Protein AF-A0AAU6RHX1-F1 (afdb_monomer_lite)

Structure (mmCIF, N/CA/C/O backbone):
data_AF-A0AAU6RHX1-F1
#
_entry.id   AF-A0AAU6RHX1-F1
#
loop_
_atom_site.group_PDB
_atom_site.id
_atom_site.type_symbol
_atom_site.label_atom_id
_atom_site.label_alt_id
_atom_site.label_comp_id
_atom_site.label_asym_id
_atom_site.label_entity_id
_atom_site.label_seq_id
_atom_site.pdbx_PDB_ins_code
_atom_site.Cartn_x
_atom_site.Cartn_y
_atom_site.Cartn_z
_atom_site.occupancy
_atom_site.B_iso_or_equiv
_atom_site.auth_seq_id
_atom_site.auth_comp_id
_atom_site.auth_asym_id
_atom_site.auth_atom_id
_atom_site.pdbx_PDB_model_num
ATOM 1 N N . MET A 1 1 ? 17.439 -9.294 -2.814 1.00 45.25 1 MET A N 1
ATOM 2 C CA . MET A 1 1 ? 16.552 -8.262 -3.387 1.00 45.25 1 MET A CA 1
ATOM 3 C C . M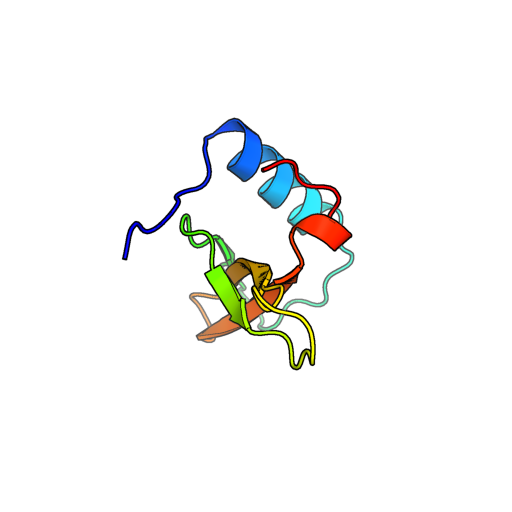ET A 1 1 ? 16.624 -7.079 -2.453 1.00 45.25 1 MET A C 1
ATOM 5 O O . MET A 1 1 ? 16.287 -7.247 -1.290 1.00 45.25 1 MET A O 1
ATOM 9 N N . GLU A 1 2 ? 17.158 -5.949 -2.904 1.00 53.66 2 GLU A N 1
ATOM 10 C CA . GLU A 1 2 ? 17.096 -4.715 -2.119 1.00 53.66 2 GLU A CA 1
ATOM 11 C C . GLU A 1 2 ? 15.629 -4.285 -2.054 1.00 53.66 2 GLU A C 1
ATOM 13 O O . GLU A 1 2 ? 15.013 -3.972 -3.072 1.00 53.66 2 GLU A O 1
ATOM 18 N N . THR A 1 3 ? 15.030 -4.364 -0.870 1.00 62.72 3 THR A N 1
ATOM 19 C CA . THR A 1 3 ? 13.714 -3.785 -0.606 1.00 62.72 3 THR A CA 1
ATOM 20 C C . THR A 1 3 ? 13.895 -2.282 -0.479 1.00 62.72 3 THR A C 1
ATOM 22 O O . THR A 1 3 ? 14.419 -1.805 0.529 1.00 62.72 3 THR A O 1
ATOM 25 N N . PHE A 1 4 ? 13.499 -1.541 -1.511 1.00 84.62 4 PHE A N 1
ATOM 26 C CA . PHE A 1 4 ? 13.417 -0.088 -1.433 1.00 84.62 4 PHE A CA 1
ATOM 27 C C . PHE A 1 4 ? 12.341 0.281 -0.412 1.00 84.62 4 PHE A C 1
ATOM 29 O O . PHE A 1 4 ? 11.223 -0.226 -0.481 1.00 84.62 4 PHE A O 1
ATOM 36 N N . LYS A 1 5 ? 12.691 1.136 0.548 1.00 90.81 5 LYS A N 1
ATOM 37 C CA . LYS A 1 5 ? 11.751 1.692 1.522 1.00 90.81 5 LYS A CA 1
ATOM 38 C C . LYS A 1 5 ? 11.462 3.142 1.181 1.00 90.81 5 LYS A C 1
ATOM 40 O O . LYS A 1 5 ? 12.380 3.866 0.791 1.00 90.81 5 LYS A O 1
ATOM 45 N N . PHE A 1 6 ? 10.218 3.560 1.366 1.00 91.50 6 PHE A N 1
ATOM 46 C CA . PHE A 1 6 ? 9.846 4.960 1.231 1.00 91.50 6 PHE A CA 1
ATOM 47 C C . PHE A 1 6 ? 10.550 5.799 2.298 1.00 91.50 6 PHE A C 1
ATOM 49 O O . PHE A 1 6 ? 10.653 5.420 3.467 1.00 91.50 6 PHE A O 1
ATOM 56 N N . ASN A 1 7 ? 11.047 6.961 1.891 1.00 92.19 7 ASN A N 1
ATOM 57 C CA . ASN A 1 7 ? 11.541 7.958 2.825 1.00 92.19 7 ASN A CA 1
ATOM 58 C C . ASN A 1 7 ? 10.367 8.707 3.488 1.00 92.19 7 ASN A C 1
ATOM 60 O O . ASN A 1 7 ? 9.210 8.582 3.093 1.00 92.19 7 ASN A O 1
ATOM 64 N N . LYS A 1 8 ? 10.664 9.519 4.508 1.00 91.88 8 LYS A N 1
ATOM 65 C CA . LYS A 1 8 ? 9.630 10.241 5.270 1.00 91.88 8 LYS A CA 1
ATOM 66 C C . LYS A 1 8 ? 8.783 11.182 4.410 1.00 91.88 8 LYS A C 1
ATOM 68 O O . LYS A 1 8 ? 7.586 11.280 4.646 1.00 91.88 8 LYS A O 1
ATOM 73 N N . THR A 1 9 ? 9.390 11.857 3.435 1.00 92.88 9 THR A N 1
ATOM 74 C CA . THR A 1 9 ? 8.675 12.759 2.522 1.00 92.88 9 THR A CA 1
ATOM 75 C C . THR A 1 9 ? 7.690 11.974 1.662 1.00 92.88 9 THR A C 1
ATOM 77 O O . THR A 1 9 ? 6.526 12.343 1.572 1.00 92.88 9 THR A O 1
ATOM 80 N N . GLN A 1 10 ? 8.122 10.836 1.117 1.00 92.38 10 GLN A N 1
ATOM 81 C CA . GLN A 1 10 ? 7.262 9.947 0.334 1.00 92.38 10 GLN A CA 1
ATOM 82 C C . GLN A 1 10 ? 6.108 9.392 1.168 1.00 92.38 10 GLN A C 1
ATOM 84 O O . GLN A 1 10 ? 4.974 9.382 0.705 1.00 92.38 10 GLN A O 1
ATOM 89 N N . ILE A 1 11 ? 6.363 8.982 2.415 1.00 93.31 11 ILE A N 1
ATOM 90 C CA . ILE A 1 11 ? 5.304 8.526 3.328 1.00 93.31 11 ILE A CA 1
ATOM 91 C C . ILE A 1 11 ? 4.255 9.629 3.529 1.00 93.31 11 ILE A C 1
ATOM 93 O O . ILE A 1 11 ? 3.063 9.358 3.419 1.00 93.31 11 ILE A O 1
ATOM 97 N N . GLN A 1 12 ? 4.679 10.879 3.734 1.00 92.88 12 GLN A N 1
ATOM 98 C CA . GLN A 1 12 ? 3.762 12.016 3.880 1.00 92.88 12 GLN A CA 1
ATOM 99 C C . GLN A 1 12 ? 2.954 12.294 2.603 1.00 92.88 12 GLN A C 1
ATOM 101 O O . GLN A 1 12 ? 1.754 12.561 2.684 1.00 92.88 12 GLN A O 1
ATOM 106 N N . GLU A 1 13 ? 3.580 12.212 1.425 1.00 93.88 13 GLU A N 1
ATOM 107 C CA . GLU A 1 13 ? 2.893 12.341 0.131 1.00 93.88 13 GLU A CA 1
ATOM 108 C C . GLU A 1 13 ? 1.845 11.235 -0.060 1.00 93.88 13 GLU A C 1
ATOM 110 O O . GLU A 1 13 ? 0.710 11.514 -0.458 1.00 93.88 13 GLU A O 1
ATOM 115 N N . ILE A 1 14 ? 2.190 9.990 0.289 1.00 94.06 14 ILE A N 1
ATOM 116 C CA . ILE A 1 14 ? 1.284 8.838 0.227 1.00 9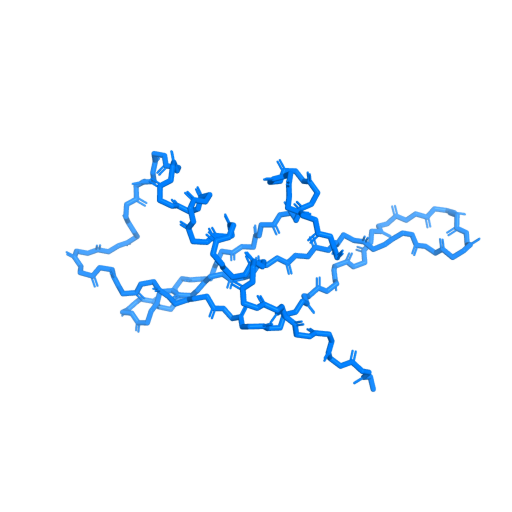4.06 14 ILE A CA 1
ATOM 117 C C . ILE A 1 14 ? 0.104 9.021 1.188 1.00 94.06 14 ILE A C 1
ATOM 119 O O . ILE A 1 14 ? -1.047 8.848 0.785 1.00 94.06 14 ILE A O 1
ATOM 123 N N . GLU A 1 15 ? 0.357 9.392 2.443 1.00 92.06 15 GLU A N 1
ATOM 124 C CA . GLU A 1 15 ? -0.691 9.644 3.438 1.00 92.06 15 GLU A CA 1
ATOM 125 C C . GLU A 1 15 ? -1.635 10.764 2.988 1.00 92.06 15 GLU A C 1
ATOM 127 O O . GLU A 1 15 ? -2.858 10.624 3.074 1.00 92.06 15 GLU A O 1
ATOM 132 N N . HIS A 1 16 ? -1.084 11.858 2.454 1.00 92.19 16 HIS A N 1
ATOM 133 C CA . HIS A 1 16 ? -1.880 12.948 1.900 1.00 92.19 16 HIS A CA 1
ATOM 134 C C . HIS A 1 16 ? -2.752 12.468 0.734 1.00 92.19 16 HIS A C 1
ATOM 136 O O . HIS A 1 16 ? -3.957 12.735 0.714 1.00 92.19 16 HIS A O 1
ATOM 142 N N . HIS A 1 17 ? -2.175 11.704 -0.197 1.00 92.25 17 HIS A N 1
ATOM 143 C CA . HIS A 1 17 ? -2.911 11.121 -1.312 1.00 92.25 17 HIS A CA 1
ATOM 144 C C . HIS A 1 17 ? -4.049 10.215 -0.822 1.00 92.25 17 HIS A C 1
ATOM 146 O O . HIS A 1 17 ? -5.189 10.399 -1.245 1.00 92.25 17 HIS A O 1
ATOM 152 N N . ILE A 1 18 ? -3.787 9.291 0.110 1.00 89.62 18 ILE A N 1
ATOM 153 C CA . ILE A 1 18 ? -4.803 8.382 0.667 1.00 89.62 18 ILE A CA 1
ATOM 154 C C . ILE A 1 18 ? -5.967 9.165 1.281 1.00 89.62 18 ILE A C 1
ATOM 156 O O . ILE A 1 18 ? -7.121 8.843 1.003 1.00 89.62 18 ILE A O 1
ATOM 160 N N . ASN A 1 19 ? -5.669 10.202 2.066 1.00 88.69 19 ASN A N 1
ATOM 161 C CA . ASN A 1 19 ? -6.679 11.036 2.719 1.00 88.69 19 ASN A CA 1
ATOM 162 C C . ASN A 1 19 ? -7.471 11.910 1.732 1.00 88.69 19 ASN A C 1
ATOM 164 O O . ASN A 1 19 ? -8.605 12.283 2.024 1.00 88.69 19 ASN A O 1
ATOM 168 N N . SER A 1 20 ? -6.896 12.228 0.568 1.00 90.50 20 SER A N 1
ATOM 169 C CA . SER A 1 20 ? -7.580 12.977 -0.496 1.00 90.50 20 SER A CA 1
ATOM 170 C C . SER A 1 20 ? -8.587 12.129 -1.285 1.00 90.50 20 SER A C 1
ATOM 172 O O . SER A 1 20 ? -9.494 12.666 -1.923 1.00 90.50 20 SER A O 1
ATOM 174 N N . LEU A 1 21 ? -8.445 10.800 -1.254 1.00 87.75 21 LEU A N 1
ATOM 175 C CA . LEU A 1 21 ? -9.333 9.897 -1.973 1.00 87.75 21 LEU A CA 1
ATOM 176 C C . LEU A 1 21 ? -10.683 9.816 -1.260 1.00 87.75 21 LEU A C 1
ATOM 178 O O . LEU A 1 21 ? -10.764 9.489 -0.078 1.00 87.75 21 LEU A O 1
ATOM 182 N N . ASN A 1 22 ? -11.767 10.011 -2.010 1.00 80.94 22 ASN A N 1
ATOM 183 C CA . ASN A 1 22 ? -13.117 9.742 -1.521 1.00 80.94 22 ASN A CA 1
ATOM 184 C C . ASN A 1 22 ? -13.352 8.220 -1.436 1.00 80.94 22 ASN A C 1
ATOM 186 O O . ASN A 1 22 ? -13.946 7.615 -2.333 1.00 80.94 22 ASN A O 1
ATOM 190 N N . ARG A 1 23 ? -12.801 7.577 -0.399 1.00 78.00 23 ARG A N 1
ATOM 191 C CA . ARG A 1 23 ? -12.865 6.124 -0.206 1.00 78.00 23 ARG A CA 1
ATOM 192 C C . ARG A 1 23 ? -14.119 5.722 0.556 1.00 78.00 23 ARG A C 1
ATOM 194 O O . ARG A 1 23 ? -14.401 6.221 1.641 1.00 78.00 23 ARG A O 1
ATOM 201 N N . SER A 1 24 ? -14.811 4.716 0.034 1.00 82.69 24 SER A N 1
ATOM 202 C CA . SER A 1 24 ? -15.720 3.910 0.843 1.00 82.69 24 SER A CA 1
ATOM 203 C C . SER A 1 24 ? -14.887 3.008 1.753 1.00 82.69 24 SER A C 1
ATOM 205 O O . SER A 1 24 ? -14.037 2.241 1.296 1.00 82.69 24 SER A O 1
ATOM 207 N N . TYR A 1 25 ? -15.112 3.114 3.060 1.00 83.38 25 TYR A N 1
ATOM 208 C CA . TYR A 1 25 ? -14.428 2.269 4.028 1.00 83.38 25 TYR A CA 1
ATOM 209 C C . TYR A 1 25 ? -14.824 0.798 3.860 1.00 83.38 25 TYR A C 1
ATOM 211 O O . TYR A 1 25 ? -15.979 0.467 3.604 1.00 83.38 25 TYR A O 1
ATOM 219 N N . CYS A 1 26 ? -13.848 -0.095 4.018 1.00 88.88 26 CYS A N 1
ATOM 220 C CA . CYS A 1 26 ? -14.023 -1.533 3.807 1.00 88.88 26 CYS A CA 1
ATOM 221 C C . CYS A 1 26 ? -14.767 -2.258 4.939 1.00 88.88 26 CYS A C 1
ATOM 223 O O . CYS A 1 26 ? -15.270 -3.359 4.730 1.00 88.88 26 CYS A O 1
ATOM 225 N N . CYS A 1 27 ? -14.833 -1.665 6.131 1.00 92.44 27 CYS A N 1
ATOM 226 C CA . CYS A 1 27 ? -15.491 -2.224 7.310 1.00 92.44 27 CYS A CA 1
ATOM 227 C C . CYS A 1 27 ? -15.892 -1.106 8.283 1.00 92.44 27 CYS A C 1
ATOM 229 O O . CYS A 1 27 ? -15.456 0.032 8.127 1.00 92.44 27 CYS A O 1
ATOM 231 N N . SER A 1 28 ? -16.671 -1.432 9.318 1.00 91.62 28 SER A N 1
ATOM 232 C CA . SER A 1 28 ? -17.220 -0.456 10.275 1.00 91.62 28 SER A CA 1
ATOM 233 C C . SER A 1 28 ? -16.183 0.274 11.141 1.00 91.62 28 SER A C 1
ATOM 235 O O . SER A 1 28 ? -16.48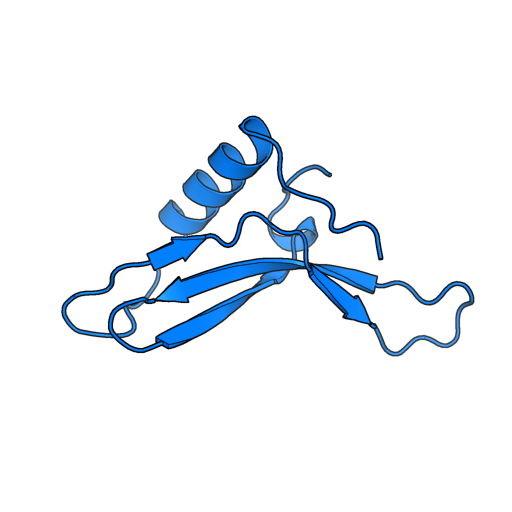7 1.344 11.652 1.00 91.62 28 SER A O 1
ATOM 237 N N . ASN A 1 29 ? -14.978 -0.279 11.317 1.00 93.50 29 ASN A N 1
ATOM 238 C CA . ASN A 1 29 ? -13.885 0.365 12.058 1.00 93.50 29 ASN A CA 1
ATOM 239 C C . ASN A 1 29 ? -12.541 0.150 11.336 1.00 93.50 29 ASN A C 1
ATOM 241 O O . ASN A 1 29 ? -11.759 -0.717 11.733 1.00 93.50 29 ASN A O 1
ATOM 245 N N . PRO A 1 30 ? -12.298 0.845 10.218 1.00 91.75 30 PRO A N 1
ATOM 246 C CA . PRO A 1 30 ? -11.141 0.605 9.368 1.00 91.75 30 PRO A CA 1
ATOM 247 C C . PRO A 1 30 ? -9.866 1.185 9.992 1.00 91.75 30 PRO A C 1
ATOM 249 O O . PRO A 1 30 ? -9.745 2.391 10.177 1.00 91.75 30 PRO A O 1
ATOM 252 N N . GLN A 1 31 ? -8.882 0.328 10.260 1.00 93.69 31 GLN A N 1
ATOM 253 C CA . GLN A 1 31 ? -7.532 0.743 10.652 1.00 93.69 31 GLN A CA 1
ATOM 254 C C . GLN A 1 31 ? -6.587 0.535 9.469 1.00 93.69 31 GLN A C 1
ATOM 256 O O . GLN A 1 31 ? -6.138 -0.585 9.239 1.00 93.69 31 GLN A O 1
ATOM 261 N N . ILE A 1 32 ? -6.372 1.577 8.665 1.00 92.62 32 ILE A N 1
ATOM 262 C CA . ILE A 1 32 ? -5.536 1.507 7.458 1.00 92.62 32 ILE A CA 1
ATOM 263 C C . ILE A 1 32 ? -4.077 1.775 7.829 1.00 92.62 32 ILE A C 1
ATOM 265 O O . ILE A 1 32 ? -3.773 2.797 8.434 1.00 92.62 32 ILE A O 1
ATOM 269 N N . GLU A 1 33 ? -3.187 0.867 7.439 1.00 94.31 33 GLU A N 1
ATOM 270 C CA . GLU A 1 33 ? -1.736 0.993 7.589 1.00 94.31 33 GLU A CA 1
ATOM 271 C C . GLU A 1 33 ? -1.071 0.970 6.210 1.00 94.31 33 GLU A C 1
ATOM 273 O O . GLU A 1 33 ? -1.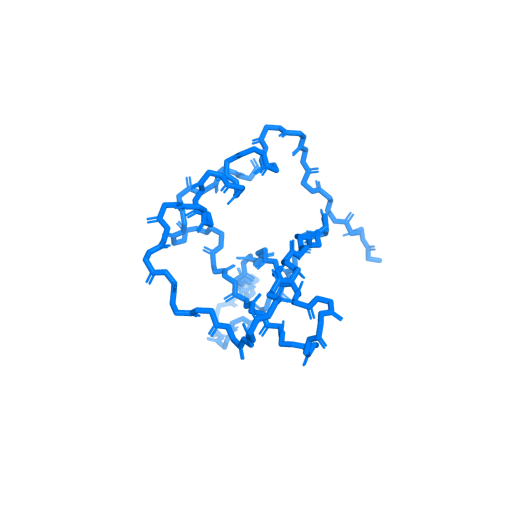432 0.153 5.360 1.00 94.31 33 GLU A O 1
ATOM 278 N N . LEU A 1 34 ? -0.105 1.861 5.989 1.00 94.75 34 LEU A N 1
ATOM 279 C CA . LEU A 1 34 ? 0.769 1.857 4.818 1.00 94.75 34 LEU A CA 1
ATOM 280 C C . LEU A 1 34 ? 1.945 0.904 5.062 1.00 94.75 34 LEU A C 1
ATOM 282 O O . LEU A 1 34 ? 2.602 0.996 6.095 1.00 94.75 34 LEU A O 1
ATOM 286 N N . LEU A 1 35 ? 2.239 0.023 4.105 1.00 93.69 35 LEU A N 1
ATOM 287 C CA . LEU A 1 35 ? 3.500 -0.717 4.100 1.00 93.69 35 LEU A CA 1
ATOM 288 C C . LEU A 1 35 ? 4.624 0.204 3.612 1.00 93.69 35 LEU A C 1
ATOM 290 O O . LEU A 1 35 ? 4.487 0.862 2.581 1.00 93.69 35 LEU A O 1
ATOM 294 N N . GLU A 1 36 ? 5.728 0.250 4.355 1.00 91.44 36 GLU A N 1
ATOM 295 C CA . GLU A 1 36 ? 6.853 1.152 4.074 1.00 91.44 36 GLU A CA 1
ATOM 296 C C . GLU A 1 36 ? 7.703 0.699 2.878 1.00 91.44 36 GLU A C 1
ATOM 298 O O . GLU A 1 36 ? 8.549 1.456 2.396 1.00 91.44 36 GLU A O 1
ATOM 303 N N . GLU A 1 37 ? 7.523 -0.534 2.407 1.00 91.50 37 GLU A N 1
ATOM 304 C CA . GLU A 1 37 ? 8.232 -1.070 1.253 1.00 91.50 37 GLU A CA 1
ATOM 305 C C . GLU A 1 37 ? 7.599 -0.647 -0.081 1.00 91.50 37 GLU A C 1
ATOM 307 O O . GLU A 1 37 ? 6.382 -0.671 -0.267 1.00 91.50 37 GLU A O 1
ATOM 312 N N . LEU A 1 38 ? 8.458 -0.339 -1.053 1.00 90.62 38 LEU A N 1
ATOM 313 C CA . LEU A 1 38 ? 8.092 -0.213 -2.457 1.00 90.62 38 LEU A CA 1
ATOM 314 C C . LEU A 1 38 ? 7.933 -1.609 -3.066 1.00 90.62 38 LEU A C 1
ATOM 316 O O . LEU A 1 38 ? 8.867 -2.417 -3.064 1.00 90.62 38 LEU A O 1
ATOM 320 N N . PHE A 1 39 ? 6.768 -1.871 -3.652 1.00 91.12 39 PHE A N 1
ATOM 321 C CA . PHE A 1 39 ? 6.485 -3.126 -4.340 1.00 91.12 39 PHE A CA 1
ATOM 322 C C . PHE A 1 39 ? 6.593 -2.947 -5.852 1.00 91.12 39 PHE A C 1
ATOM 324 O O . PHE A 1 39 ? 6.223 -1.913 -6.400 1.00 91.12 39 PHE A O 1
ATOM 331 N N . LEU A 1 40 ? 7.087 -3.978 -6.538 1.00 90.31 40 LEU A N 1
ATOM 332 C CA . LEU A 1 40 ? 7.184 -4.005 -7.994 1.00 90.31 40 LEU A CA 1
ATOM 333 C C . LEU A 1 40 ? 6.236 -5.066 -8.539 1.00 90.31 40 LEU A C 1
ATOM 335 O O . LEU A 1 40 ? 6.398 -6.254 -8.258 1.00 90.31 40 LEU A O 1
ATOM 339 N N . LEU A 1 41 ? 5.266 -4.640 -9.342 1.00 88.00 41 LEU A N 1
ATOM 340 C CA . LEU A 1 41 ? 4.427 -5.542 -10.115 1.00 88.00 41 LEU A CA 1
ATOM 341 C C . LEU A 1 41 ? 4.995 -5.642 -11.537 1.00 88.00 41 LEU A C 1
ATOM 343 O O . LEU A 1 41 ? 5.080 -4.621 -12.224 1.00 88.00 41 LEU A O 1
ATOM 347 N N . PRO A 1 42 ? 5.400 -6.835 -12.004 1.00 84.50 42 PRO A N 1
ATOM 348 C CA . PRO A 1 42 ? 5.904 -6.987 -13.361 1.00 84.50 42 PRO A CA 1
ATOM 349 C C . PRO A 1 42 ? 4.797 -6.653 -14.364 1.00 84.50 42 PRO A C 1
ATOM 351 O O . PRO A 1 42 ? 3.681 -7.165 -14.258 1.00 84.50 42 PRO A O 1
ATOM 354 N N . ALA A 1 43 ? 5.102 -5.807 -15.346 1.00 80.81 43 ALA A N 1
ATOM 355 C CA . ALA A 1 43 ? 4.193 -5.565 -16.454 1.00 80.81 43 ALA A CA 1
ATOM 356 C C . ALA A 1 43 ? 4.458 -6.585 -17.567 1.00 80.81 43 ALA A C 1
ATOM 358 O O . ALA A 1 43 ? 5.609 -6.876 -17.902 1.00 80.81 43 ALA A O 1
ATOM 359 N N . ALA A 1 44 ? 3.389 -7.105 -18.173 1.00 80.81 44 ALA A N 1
ATOM 360 C CA . ALA A 1 44 ? 3.516 -7.862 -19.410 1.00 80.81 44 ALA A CA 1
ATOM 361 C C . ALA A 1 44 ? 4.052 -6.920 -20.500 1.00 80.81 44 ALA A C 1
ATOM 363 O O . ALA A 1 44 ? 3.359 -5.992 -20.917 1.00 80.81 44 ALA A O 1
ATOM 364 N N . SER A 1 45 ? 5.298 -7.130 -20.926 1.00 78.56 45 SER A N 1
ATOM 365 C CA . SER A 1 45 ? 5.954 -6.308 -21.940 1.00 78.56 45 SER A CA 1
ATOM 366 C C . 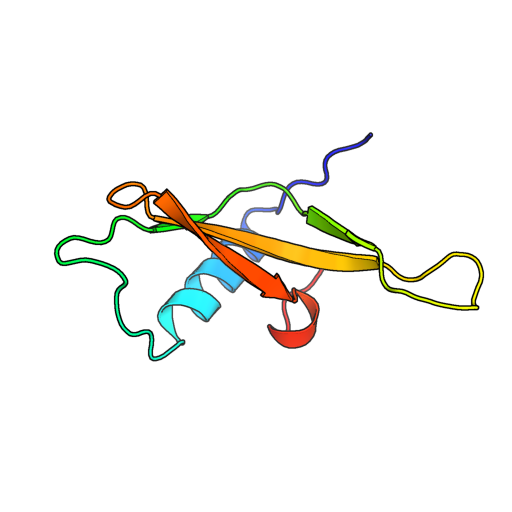SER A 1 45 ? 6.838 -7.145 -22.852 1.00 78.56 45 SER A C 1
ATOM 368 O O . SER A 1 45 ? 7.480 -8.096 -22.414 1.00 78.56 45 SER A O 1
ATOM 370 N N . ASN A 1 46 ? 6.911 -6.726 -24.114 1.00 81.00 46 ASN A N 1
ATOM 371 C CA . ASN A 1 46 ? 7.832 -7.273 -25.108 1.00 81.00 46 ASN A CA 1
ATOM 372 C C . ASN A 1 46 ? 9.191 -6.536 -25.123 1.00 81.00 46 ASN A C 1
ATOM 374 O O . ASN A 1 46 ? 10.060 -6.882 -25.919 1.00 81.00 46 ASN A O 1
ATOM 378 N N . SER A 1 47 ? 9.380 -5.507 -24.286 1.00 78.69 47 SER A N 1
ATOM 379 C CA . SER A 1 47 ? 10.633 -4.746 -24.168 1.00 78.69 47 SER A CA 1
ATOM 380 C C . SER A 1 47 ? 11.557 -5.308 -23.080 1.00 78.69 47 SER A C 1
ATOM 382 O O . SER A 1 47 ? 11.082 -5.786 -22.051 1.00 78.69 47 SER A O 1
ATOM 384 N N . ILE A 1 48 ? 12.880 -5.212 -23.280 1.00 76.69 48 ILE A N 1
ATOM 385 C CA . ILE A 1 48 ? 13.905 -5.601 -22.294 1.00 76.69 48 ILE A CA 1
ATOM 386 C C . ILE A 1 48 ? 14.773 -4.371 -21.948 1.00 76.69 48 ILE A C 1
ATOM 388 O O . ILE A 1 48 ? 15.315 -3.762 -22.871 1.00 76.69 48 ILE A O 1
ATOM 392 N N . PRO A 1 49 ? 14.944 -4.016 -20.655 1.00 73.38 49 PRO A N 1
ATOM 393 C CA . PRO A 1 49 ? 14.319 -4.654 -19.495 1.00 73.38 49 PRO A CA 1
ATOM 394 C C . PRO A 1 49 ? 12.803 -4.402 -19.460 1.00 73.38 49 PRO A C 1
ATOM 396 O O . PRO A 1 49 ? 12.326 -3.343 -19.875 1.00 73.38 49 PRO A O 1
ATOM 399 N N . ALA A 1 50 ? 12.044 -5.397 -18.993 1.00 73.69 50 ALA A N 1
ATOM 400 C CA . ALA A 1 50 ? 10.598 -5.266 -18.869 1.00 73.69 50 ALA A CA 1
ATOM 401 C C . ALA A 1 50 ? 10.275 -4.190 -17.815 1.00 73.69 50 ALA A C 1
ATOM 403 O O . ALA A 1 50 ? 10.837 -4.241 -16.717 1.00 73.69 50 ALA A O 1
ATOM 404 N N . PRO A 1 51 ? 9.407 -3.209 -18.118 1.00 80.56 51 PRO A N 1
ATOM 405 C CA . PRO A 1 51 ? 8.978 -2.225 -17.139 1.00 80.56 51 PRO A CA 1
ATOM 406 C C . PRO A 1 51 ? 8.265 -2.914 -15.970 1.00 80.56 51 PRO A C 1
ATOM 408 O O . PRO A 1 51 ? 7.535 -3.892 -16.146 1.00 80.56 51 PRO A O 1
ATOM 411 N N . ALA A 1 52 ? 8.464 -2.382 -14.770 1.00 85.25 52 ALA A N 1
ATOM 412 C CA . ALA A 1 52 ? 7.715 -2.764 -13.583 1.00 85.25 52 ALA A CA 1
ATOM 413 C C . ALA A 1 52 ? 6.843 -1.588 -13.144 1.00 85.25 52 ALA A C 1
ATOM 415 O O . ALA A 1 52 ? 7.245 -0.430 -13.257 1.00 85.25 52 ALA A O 1
ATOM 416 N N . ILE A 1 53 ? 5.648 -1.894 -12.650 1.00 89.25 53 ILE A N 1
ATOM 417 C CA . ILE A 1 53 ? 4.781 -0.911 -12.015 1.00 89.25 53 ILE A CA 1
ATOM 418 C C . ILE A 1 53 ? 5.198 -0.826 -10.552 1.00 89.25 53 ILE A C 1
ATOM 420 O O . ILE A 1 53 ? 5.145 -1.813 -9.819 1.00 89.25 53 ILE A O 1
ATOM 424 N N . GLU A 1 54 ? 5.615 0.364 -10.152 1.00 91.75 54 GLU A N 1
ATOM 425 C CA . GLU A 1 54 ? 5.925 0.707 -8.773 1.00 91.75 54 GLU A CA 1
ATOM 426 C C . GLU A 1 54 ? 4.637 0.929 -7.983 1.00 91.75 54 GLU A C 1
ATOM 428 O O . GLU A 1 54 ? 3.743 1.663 -8.416 1.00 91.75 54 GLU A O 1
ATOM 433 N N . LEU A 1 55 ? 4.536 0.267 -6.833 1.00 93.44 55 LEU A N 1
ATOM 434 C CA . LEU A 1 55 ? 3.341 0.242 -6.009 1.00 93.44 55 LEU A CA 1
ATOM 435 C C . LEU A 1 55 ? 3.641 0.640 -4.566 1.00 93.44 55 LEU A C 1
ATOM 437 O O . LEU A 1 55 ? 4.598 0.147 -3.969 1.00 93.44 55 LEU A O 1
ATOM 441 N N . PHE A 1 56 ? 2.745 1.434 -3.983 1.00 94.44 56 PHE A N 1
ATOM 442 C CA . PHE A 1 56 ? 2.581 1.487 -2.531 1.00 94.44 56 PHE A CA 1
ATOM 443 C C . PHE A 1 56 ? 1.342 0.684 -2.126 1.00 94.44 56 PHE A C 1
ATOM 445 O O . PHE A 1 56 ? 0.380 0.552 -2.894 1.00 94.44 56 PHE A O 1
ATOM 452 N N . VAL A 1 57 ? 1.376 0.108 -0.925 1.00 94.88 57 VAL A N 1
ATOM 453 C CA . VAL A 1 57 ? 0.374 -0.862 -0.470 1.00 94.88 57 VAL A CA 1
ATOM 454 C C . VAL A 1 57 ? -0.205 -0.428 0.859 1.00 94.88 57 VAL A C 1
ATOM 456 O O . VAL A 1 57 ? 0.535 -0.174 1.803 1.00 94.88 57 VAL A O 1
ATOM 459 N N . THR A 1 58 ? -1.531 -0.400 0.956 1.00 94.62 58 THR A N 1
ATOM 460 C CA . THR A 1 58 ? -2.214 -0.178 2.234 1.00 94.62 58 THR A CA 1
ATOM 461 C C . THR A 1 58 ? -2.971 -1.423 2.661 1.00 94.62 58 THR A C 1
ATOM 463 O O . THR A 1 58 ? -3.617 -2.068 1.834 1.00 94.62 58 THR A O 1
ATOM 466 N N . VAL A 1 59 ? -2.948 -1.734 3.953 1.00 95.12 59 VAL A N 1
ATOM 467 C CA . VAL A 1 59 ? -3.648 -2.877 4.544 1.00 95.12 59 VAL A CA 1
ATOM 468 C C . VAL A 1 59 ? -4.579 -2.387 5.643 1.00 95.12 59 VAL A C 1
ATOM 470 O O . VAL A 1 59 ? -4.165 -1.670 6.549 1.00 95.12 59 VAL A O 1
ATOM 473 N N . CYS A 1 60 ? -5.842 -2.806 5.605 1.00 94.94 60 CYS A N 1
ATOM 474 C CA . CYS A 1 60 ? -6.738 -2.634 6.739 1.00 94.94 60 CYS A CA 1
ATOM 475 C C . CYS A 1 60 ? -6.461 -3.715 7.789 1.00 94.94 60 CYS A C 1
ATOM 477 O O . CYS A 1 60 ? -6.755 -4.885 7.553 1.00 94.94 60 CYS A O 1
ATOM 479 N N . LYS A 1 61 ? -5.962 -3.348 8.970 1.00 96.12 61 LYS A N 1
ATOM 480 C CA . LYS A 1 61 ? -5.703 -4.301 10.063 1.00 96.12 61 LYS A CA 1
ATOM 481 C C . LYS A 1 61 ? -6.969 -4.946 10.622 1.00 96.12 61 LYS A C 1
ATOM 483 O O . LYS A 1 61 ? -6.898 -6.042 11.163 1.00 96.12 61 LYS A O 1
ATOM 488 N N . THR A 1 62 ? -8.124 -4.307 10.449 1.00 96.50 62 THR A N 1
ATOM 489 C CA . THR A 1 62 ? -9.402 -4.814 10.964 1.00 96.50 62 THR A CA 1
ATOM 490 C C . THR A 1 62 ? -9.973 -5.954 10.121 1.00 96.50 62 THR A C 1
ATOM 492 O O . THR A 1 62 ? -10.470 -6.929 10.672 1.00 96.50 62 THR A O 1
ATOM 495 N N . CYS A 1 63 ? -9.933 -5.840 8.788 1.00 95.69 63 CYS A N 1
ATOM 496 C CA . CYS A 1 63 ? -10.548 -6.819 7.877 1.00 95.69 63 CYS A CA 1
ATOM 497 C C . CYS A 1 63 ? -9.568 -7.469 6.889 1.00 95.69 63 CYS A C 1
ATOM 499 O O . CYS A 1 63 ? -9.994 -8.206 6.005 1.00 95.69 63 CYS A O 1
ATOM 501 N N . ALA A 1 64 ? -8.271 -7.179 7.015 1.00 94.88 64 ALA A N 1
ATOM 502 C CA . ALA A 1 64 ? -7.197 -7.663 6.147 1.00 94.88 64 ALA A CA 1
ATOM 503 C C . ALA A 1 64 ? -7.345 -7.309 4.654 1.00 94.88 64 ALA A C 1
ATOM 505 O O . ALA A 1 64 ? -6.664 -7.894 3.812 1.00 94.88 64 ALA A O 1
ATOM 506 N N . LYS A 1 65 ? -8.198 -6.336 4.295 1.00 94.75 65 LYS A N 1
ATOM 507 C CA . LYS A 1 65 ? -8.257 -5.830 2.918 1.00 94.75 65 LYS A CA 1
ATOM 508 C C . LYS A 1 65 ? -6.927 -5.167 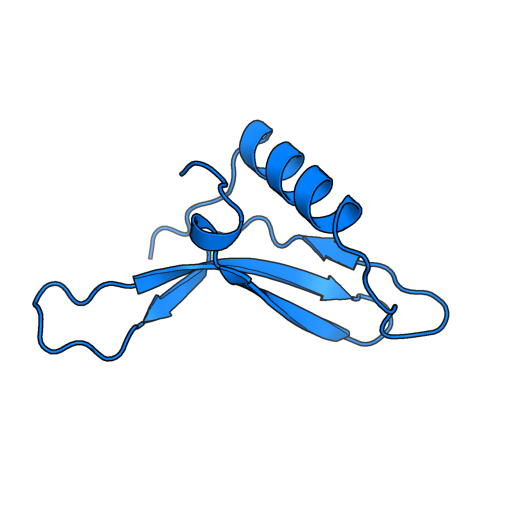2.561 1.00 94.75 65 LYS A C 1
ATOM 510 O O . LYS A 1 65 ? -6.525 -4.212 3.223 1.00 94.75 65 LYS A O 1
ATOM 515 N N . THR A 1 66 ? -6.313 -5.632 1.480 1.00 94.56 66 THR A N 1
ATOM 516 C CA . THR A 1 66 ? -5.113 -5.037 0.884 1.00 94.56 66 THR A CA 1
ATOM 517 C C . THR A 1 66 ? -5.494 -4.248 -0.359 1.00 94.56 66 THR A C 1
ATOM 519 O O . THR A 1 66 ? -6.254 -4.727 -1.201 1.00 94.56 66 THR A O 1
ATOM 522 N N . GLU A 1 67 ? -4.956 -3.042 -0.487 1.00 93.62 67 GLU A N 1
ATOM 523 C CA . GLU A 1 67 ? -5.128 -2.184 -1.655 1.00 93.62 67 GLU A CA 1
ATOM 524 C C . GLU A 1 67 ? -3.753 -1.827 -2.227 1.00 93.62 67 GLU A C 1
ATOM 526 O O . GLU A 1 67 ? -2.821 -1.513 -1.486 1.00 93.62 67 GLU A O 1
ATOM 531 N N . LEU A 1 68 ? -3.638 -1.908 -3.552 1.00 94.06 68 LEU A N 1
ATOM 532 C CA . LEU A 1 68 ? -2.410 -1.686 -4.312 1.00 94.06 68 LEU A CA 1
ATOM 533 C C . LEU A 1 68 ? -2.596 -0.425 -5.154 1.00 94.06 68 LEU A C 1
ATOM 535 O O . LEU A 1 68 ? -3.564 -0.334 -5.911 1.00 94.06 68 LEU A O 1
ATOM 539 N N . PHE A 1 69 ? -1.671 0.524 -5.049 1.00 93.19 69 PHE A N 1
ATOM 540 C CA . PHE A 1 69 ? -1.751 1.796 -5.763 1.00 93.19 69 PHE A CA 1
ATOM 541 C C . PHE A 1 69 ? -0.524 2.000 -6.628 1.00 93.19 69 PHE A C 1
ATOM 543 O O . PHE A 1 69 ? 0.595 1.828 -6.160 1.00 93.19 69 PHE A O 1
ATOM 550 N N . ASN A 1 70 ? -0.738 2.403 -7.878 1.00 92.38 70 ASN A N 1
ATOM 551 C CA . ASN A 1 70 ? 0.342 2.790 -8.776 1.00 92.38 70 ASN A CA 1
ATOM 552 C C . ASN A 1 70 ? 0.953 4.122 -8.312 1.00 92.38 70 ASN A C 1
ATOM 554 O O . ASN A 1 70 ? 0.269 5.146 -8.302 1.00 92.38 70 ASN A O 1
ATOM 558 N N . LEU A 1 71 ? 2.241 4.093 -7.957 1.00 92.50 71 LEU A N 1
ATOM 559 C CA . LEU A 1 71 ? 2.996 5.237 -7.442 1.00 92.50 71 LEU A CA 1
ATOM 560 C C . LEU A 1 71 ? 3.027 6.399 -8.449 1.00 92.50 71 LEU A C 1
ATOM 562 O O . LEU A 1 71 ? 2.766 7.547 -8.093 1.00 92.50 71 LEU A O 1
ATOM 566 N N . SER A 1 72 ? 3.253 6.080 -9.728 1.00 89.81 72 SER A N 1
ATOM 567 C CA . SER A 1 72 ? 3.273 7.051 -10.827 1.00 89.81 72 SER A CA 1
ATOM 568 C C . SER A 1 72 ? 1.902 7.689 -11.043 1.00 89.81 72 SER A C 1
ATOM 570 O O . SER A 1 72 ? 1.818 8.897 -11.241 1.00 89.81 72 SER A O 1
ATOM 572 N N . ALA A 1 73 ? 0.825 6.902 -10.989 1.00 88.44 73 ALA A N 1
ATOM 573 C CA . ALA A 1 73 ? -0.531 7.427 -11.163 1.00 88.44 73 ALA A CA 1
ATOM 574 C C . ALA A 1 73 ? -0.964 8.321 -9.988 1.00 88.44 73 ALA A C 1
ATOM 576 O O . ALA A 1 73 ? -1.806 9.201 -10.159 1.00 88.44 73 ALA A O 1
ATOM 577 N N . ALA A 1 74 ? -0.377 8.110 -8.808 1.00 87.81 74 ALA A N 1
ATOM 578 C CA . ALA A 1 74 ? -0.575 8.947 -7.633 1.00 87.81 74 ALA A CA 1
ATOM 579 C C . ALA A 1 74 ? 0.281 10.232 -7.640 1.00 87.81 74 ALA A C 1
ATOM 581 O O . ALA A 1 74 ? 0.143 11.039 -6.725 1.00 87.81 74 ALA A O 1
ATOM 582 N N . ASN A 1 75 ? 1.120 10.444 -8.667 1.00 88.25 75 ASN A N 1
ATOM 583 C CA . ASN A 1 75 ? 2.077 11.554 -8.780 1.00 88.25 75 ASN A CA 1
ATOM 584 C C . ASN A 1 75 ? 3.073 11.639 -7.608 1.00 88.25 75 ASN A C 1
ATOM 586 O O . ASN A 1 75 ? 3.470 12.734 -7.214 1.00 88.25 75 ASN A O 1
ATOM 590 N N . ILE A 1 76 ? 3.476 10.494 -7.055 1.00 86.81 76 ILE A N 1
ATOM 591 C CA . ILE A 1 76 ? 4.422 10.421 -5.936 1.00 86.81 76 ILE A CA 1
ATOM 592 C C . ILE A 1 76 ? 5.823 10.204 -6.500 1.00 86.81 76 ILE A C 1
ATOM 594 O O . ILE A 1 76 ? 6.032 9.344 -7.360 1.00 86.81 76 ILE A O 1
ATOM 598 N N . SER A 1 77 ? 6.774 11.018 -6.049 1.00 79.56 77 SER A N 1
ATOM 599 C CA . SER A 1 77 ? 8.150 10.966 -6.545 1.00 79.56 77 SER A CA 1
ATOM 600 C C . SER A 1 77 ? 8.897 9.742 -6.004 1.00 79.56 77 SER A C 1
ATOM 602 O O . SER A 1 77 ? 8.648 9.300 -4.880 1.00 79.56 77 SER A O 1
ATOM 604 N N . ARG A 1 78 ? 9.802 9.177 -6.812 1.00 70.25 78 ARG A N 1
ATOM 605 C CA . ARG A 1 78 ? 10.684 8.072 -6.407 1.00 70.25 78 ARG A CA 1
ATOM 606 C C . ARG A 1 78 ? 11.920 8.575 -5.666 1.00 70.25 78 ARG A C 1
ATOM 608 O O . ARG A 1 78 ? 12.467 9.616 -6.085 1.00 70.25 78 ARG A O 1
#

Secondary structure (DSSP, 8-state):
----B--HHHHHHHHHHHHHS-PPPSSSS--EEEEEEEEEEEP--SSSSPPEEEEEEEEETTT--EEEEETTTTT---

pLDDT: mean 87.84, std 9.14, range [45.25, 96.5]

Sequence (78 aa):
METFKFNKTQIQEIEHHINSLNRSYCCSNPQIELLEELFLLPAASNSIPAPAIELFVTVCKTCAKTELFNLSAANISR

Radius of gyration: 13.81 Å; chains: 1; bounding box: 34×21×37 Å

Foldseek 3Di:
DPFDFDDPVLVVLVVVLVVPDPDDAPDPDWDKDKDRTWDWAFDPDPDPVGDTFTWIWIAGPVPRDIDIDGCVVSVGDD

Organism: NCBI:txid3039389